Protein AF-A0AAD2SWB6-F1 (afdb_monomer_lite)

Secondary structure (DSSP, 8-state):
--SSEEEEHHHHHHHHHTTSS-S--EEEES--S---TTSEEEEEPPPEEETTEEE--HHHHHTT-EEEEEHHHHHHT-

Radius of gyration: 12.06 Å; chains: 1; bounding box: 29×26×35 Å

Sequence (78 aa):
MKKNQTYFLKDIIEAVKSEKLDDDFCLYDKDKGRLNFQTSYLLADYPQVVDAKDVYPTQVREQELELIYYGEDFADVL

pLDDT: mean 92.9, std 4.41, range [73.88, 97.06]

Structure (mmCIF, N/CA/C/O backbone):
data_AF-A0AAD2SWB6-F1
#
_entry.id   AF-A0AAD2SWB6-F1
#
loop_
_atom_site.group_PDB
_atom_site.id
_atom_site.type_symbol
_atom_site.label_atom_id
_atom_site.label_alt_id
_atom_site.label_comp_id
_atom_site.label_asym_id
_atom_site.label_entity_id
_atom_site.label_seq_id
_atom_site.pdbx_PDB_ins_code
_atom_site.Cartn_x
_atom_site.Cartn_y
_atom_site.Cartn_z
_atom_site.occupancy
_atom_site.B_iso_or_equiv
_atom_site.auth_seq_id
_atom_site.auth_comp_id
_atom_site.auth_asym_id
_atom_site.auth_atom_id
_atom_site.pdbx_PDB_model_num
ATOM 1 N N . MET A 1 1 ? -2.218 9.959 5.893 1.00 90.31 1 MET A N 1
ATOM 2 C CA . MET A 1 1 ? -1.076 9.058 6.234 1.00 90.31 1 MET A CA 1
ATOM 3 C C . MET A 1 1 ? 0.061 9.289 5.234 1.00 90.31 1 MET A C 1
ATOM 5 O O . MET A 1 1 ? -0.134 10.109 4.348 1.00 90.31 1 MET A O 1
ATOM 9 N N . LYS A 1 2 ? 1.250 8.675 5.366 1.00 92.25 2 LYS A N 1
ATOM 10 C CA . LYS A 1 2 ? 2.343 8.847 4.382 1.00 92.25 2 LYS A CA 1
ATOM 11 C C . LYS A 1 2 ? 2.461 7.616 3.482 1.00 92.25 2 LYS A C 1
ATOM 13 O O . LYS A 1 2 ? 2.522 6.506 3.996 1.00 92.25 2 LYS A O 1
ATOM 18 N N . LYS A 1 3 ? 2.549 7.820 2.163 1.00 92.12 3 LYS A N 1
ATOM 19 C CA . LYS A 1 3 ? 2.844 6.743 1.204 1.00 92.12 3 LYS A CA 1
ATOM 20 C C . LYS A 1 3 ? 4.245 6.161 1.444 1.00 92.12 3 LYS A C 1
ATOM 22 O O . LYS A 1 3 ? 5.121 6.823 2.010 1.00 92.12 3 LYS A O 1
ATOM 27 N N . ASN A 1 4 ? 4.446 4.927 0.992 1.00 92.94 4 ASN A N 1
ATOM 28 C CA . ASN A 1 4 ? 5.645 4.106 1.161 1.00 92.94 4 ASN A CA 1
ATOM 29 C C . ASN A 1 4 ? 5.952 3.747 2.627 1.00 92.94 4 ASN A C 1
ATOM 31 O O . ASN A 1 4 ? 7.115 3.628 3.015 1.00 92.94 4 ASN A O 1
ATOM 35 N N . GLN A 1 5 ? 4.907 3.590 3.446 1.00 94.88 5 GLN A N 1
ATOM 36 C CA . GLN A 1 5 ? 4.992 3.124 4.833 1.00 94.88 5 GLN A CA 1
ATOM 37 C C . GLN A 1 5 ? 3.960 2.029 5.104 1.00 94.88 5 GLN A C 1
ATOM 39 O O . GLN A 1 5 ? 2.898 1.993 4.483 1.00 94.88 5 GLN A O 1
ATOM 44 N N . THR A 1 6 ? 4.277 1.141 6.044 1.00 95.62 6 THR A N 1
ATOM 45 C CA . THR A 1 6 ? 3.390 0.048 6.449 1.00 95.62 6 THR A CA 1
ATOM 46 C C . THR A 1 6 ? 2.558 0.462 7.660 1.00 95.62 6 THR A C 1
ATOM 48 O O . THR A 1 6 ? 3.110 0.930 8.658 1.00 95.62 6 THR A O 1
ATOM 51 N N . TYR A 1 7 ? 1.244 0.254 7.596 1.00 96.25 7 TYR A N 1
ATOM 52 C CA . TYR A 1 7 ? 0.307 0.547 8.686 1.00 96.25 7 TYR A CA 1
ATOM 53 C C . TYR A 1 7 ? -0.591 -0.655 8.958 1.00 96.25 7 TYR A C 1
ATOM 55 O O . TYR A 1 7 ? -0.814 -1.472 8.067 1.00 96.25 7 TYR A O 1
ATOM 63 N N . PHE A 1 8 ? -1.132 -0.775 10.174 1.00 95.81 8 PHE A N 1
ATOM 64 C CA . PHE A 1 8 ? -2.171 -1.771 10.426 1.00 95.81 8 PHE A CA 1
ATOM 65 C C . PHE A 1 8 ? -3.434 -1.418 9.657 1.00 95.81 8 PHE A C 1
ATOM 67 O O . PHE A 1 8 ? -3.818 -0.250 9.587 1.00 95.81 8 PHE A O 1
ATOM 74 N N . LEU A 1 9 ? -4.133 -2.438 9.161 1.00 94.56 9 LEU A N 1
ATOM 75 C CA . LEU A 1 9 ? -5.372 -2.235 8.417 1.00 94.56 9 LEU A CA 1
ATOM 76 C C . LEU A 1 9 ? -6.396 -1.397 9.193 1.00 94.56 9 LEU A C 1
ATOM 78 O O . LEU A 1 9 ? -7.028 -0.516 8.622 1.00 94.56 9 LEU A O 1
ATOM 82 N N . LYS A 1 10 ? -6.528 -1.627 10.505 1.00 94.75 10 LYS A N 1
ATOM 83 C CA . LYS A 1 10 ? -7.441 -0.858 11.366 1.00 94.75 10 LYS A CA 1
ATOM 84 C C . LYS A 1 10 ? -7.158 0.652 11.332 1.00 94.75 10 LYS A C 1
ATOM 86 O O . LYS A 1 10 ? -8.097 1.440 11.325 1.00 94.75 10 LYS A O 1
ATOM 91 N N . ASP A 1 11 ? -5.883 1.038 11.270 1.00 95.56 11 ASP A N 1
ATOM 92 C CA . ASP A 1 11 ? -5.470 2.440 11.282 1.00 95.56 11 ASP A CA 1
ATOM 93 C C . ASP A 1 11 ? -5.734 3.067 9.904 1.00 95.56 11 ASP A C 1
ATOM 95 O O . ASP A 1 11 ? -6.157 4.218 9.815 1.00 95.56 11 ASP A O 1
ATOM 99 N N . ILE A 1 12 ? -5.526 2.299 8.825 1.00 94.81 12 ILE A N 1
ATOM 100 C CA . ILE A 1 12 ? -5.841 2.716 7.449 1.00 94.81 12 ILE A CA 1
ATOM 101 C C . ILE A 1 12 ? -7.348 2.960 7.312 1.00 94.81 12 ILE A C 1
ATOM 103 O O . ILE A 1 12 ? -7.753 4.021 6.847 1.00 94.81 12 ILE A O 1
ATOM 107 N N . ILE A 1 13 ? -8.178 2.024 7.786 1.00 94.06 13 ILE A N 1
ATOM 108 C CA . ILE A 1 13 ? -9.644 2.149 7.776 1.00 94.06 13 ILE A CA 1
ATOM 109 C C . ILE A 1 13 ? -10.092 3.402 8.531 1.00 94.06 13 ILE A C 1
ATOM 111 O O . ILE A 1 13 ? -10.937 4.149 8.041 1.00 94.06 13 ILE A O 1
ATOM 115 N N . GLU A 1 14 ? -9.535 3.648 9.720 1.00 94.94 14 GLU A N 1
ATOM 116 C CA . GLU A 1 14 ? -9.853 4.847 10.498 1.00 94.94 14 GLU A CA 1
ATOM 117 C C . GLU A 1 14 ? -9.460 6.129 9.750 1.00 94.94 14 GLU A C 1
ATOM 119 O O . GLU A 1 14 ? -10.214 7.105 9.759 1.00 94.94 14 GLU A O 1
ATOM 124 N N . ALA A 1 15 ? -8.308 6.131 9.074 1.00 94.81 15 ALA A N 1
ATOM 125 C CA . ALA A 1 15 ? -7.839 7.281 8.312 1.00 94.81 15 ALA A CA 1
ATOM 126 C C . ALA A 1 15 ? -8.708 7.583 7.085 1.00 94.81 15 ALA A C 1
ATOM 128 O O . ALA A 1 15 ? -8.991 8.760 6.860 1.00 94.81 15 ALA A O 1
ATOM 129 N N . VAL A 1 16 ? -9.157 6.557 6.349 1.00 93.06 16 VAL A N 1
ATOM 130 C CA . VAL A 1 16 ? -10.097 6.706 5.222 1.00 93.06 16 VAL A CA 1
ATOM 131 C C . VAL A 1 16 ? -11.444 7.228 5.726 1.00 93.06 16 VAL A C 1
ATOM 133 O O . VAL A 1 16 ? -11.913 8.261 5.262 1.00 93.06 16 VAL A O 1
ATOM 136 N N . LYS A 1 17 ? -12.020 6.609 6.768 1.00 92.25 17 LYS A N 1
ATOM 137 C CA . LYS A 1 17 ? -13.297 7.057 7.367 1.00 92.25 17 LYS A CA 1
ATOM 138 C C . LYS A 1 17 ? -13.243 8.478 7.933 1.00 92.25 17 LYS A C 1
ATOM 140 O O . LYS A 1 17 ? -14.272 9.137 8.025 1.00 92.25 17 LYS A O 1
ATOM 145 N N . SER A 1 18 ? -12.065 8.928 8.364 1.00 94.50 18 SER A N 1
ATOM 146 C CA . SER A 1 18 ? -11.848 10.284 8.882 1.00 94.50 18 SER A CA 1
ATOM 147 C C . SER A 1 18 ? -11.452 11.294 7.801 1.00 94.50 18 SER A C 1
ATOM 149 O O . SER A 1 18 ? -11.057 12.403 8.160 1.00 94.50 18 SER A O 1
ATOM 151 N N . GLU A 1 19 ? -11.447 10.902 6.521 1.00 90.06 19 GLU A N 1
ATOM 152 C CA . GLU A 1 19 ? -11.026 11.732 5.379 1.00 90.06 19 GLU A CA 1
ATOM 153 C C . GLU A 1 19 ? -9.582 12.278 5.514 1.00 90.06 19 GLU A C 1
ATOM 155 O O . GLU A 1 19 ? -9.203 13.286 4.922 1.00 90.06 19 GLU A O 1
ATOM 160 N N . LYS A 1 20 ? -8.737 11.619 6.325 1.00 91.19 20 LYS A N 1
ATOM 161 C CA . LYS A 1 20 ? -7.310 11.963 6.532 1.00 91.19 20 LYS A CA 1
ATOM 162 C C . LYS A 1 20 ? -6.378 11.255 5.547 1.00 91.19 20 LYS A C 1
ATOM 164 O O . LYS A 1 20 ? -5.155 11.464 5.572 1.00 91.19 20 LYS A O 1
ATOM 169 N N . LEU A 1 21 ? -6.934 10.331 4.784 1.00 92.12 21 LEU A N 1
ATOM 170 C CA . LEU A 1 21 ? -6.292 9.570 3.735 1.00 92.12 21 LEU A CA 1
ATOM 171 C C . LEU A 1 21 ? -7.264 9.595 2.556 1.00 92.12 21 LEU A C 1
ATOM 173 O O . LEU A 1 21 ? -8.415 9.201 2.724 1.00 92.12 21 LEU A O 1
ATOM 177 N N . ASP A 1 22 ? -6.800 10.127 1.429 1.00 90.38 22 ASP A N 1
ATOM 178 C CA . ASP A 1 22 ? -7.489 10.027 0.142 1.00 90.38 22 ASP A CA 1
ATOM 179 C C . ASP A 1 22 ? -7.556 8.568 -0.334 1.00 90.38 22 ASP A C 1
ATOM 181 O O . ASP A 1 22 ? -6.982 7.682 0.289 1.00 90.38 22 ASP A O 1
ATOM 185 N N . ASP A 1 23 ? -8.270 8.318 -1.423 1.00 91.50 23 ASP A N 1
ATOM 186 C CA . ASP A 1 23 ? -8.371 7.030 -2.118 1.00 91.50 23 ASP A CA 1
ATOM 187 C C . ASP A 1 23 ? -7.253 6.809 -3.162 1.00 91.50 23 ASP A C 1
ATOM 189 O O . ASP A 1 23 ? -7.165 5.737 -3.772 1.00 91.50 23 ASP A O 1
ATOM 193 N N . ASP A 1 24 ? -6.330 7.767 -3.318 1.00 94.69 24 ASP A N 1
ATOM 194 C CA . ASP A 1 24 ? -5.172 7.688 -4.213 1.00 94.69 24 ASP A CA 1
ATOM 195 C C . ASP A 1 24 ? -4.042 6.841 -3.585 1.00 94.69 24 ASP A C 1
ATOM 197 O O . ASP A 1 24 ? -2.900 7.265 -3.396 1.00 94.69 24 ASP A O 1
ATOM 201 N N . PHE A 1 25 ? -4.341 5.594 -3.225 1.00 95.19 25 PHE A N 1
ATOM 202 C CA . PHE A 1 25 ? -3.346 4.636 -2.744 1.00 95.19 25 PHE A CA 1
ATOM 203 C C . PHE A 1 25 ? -3.642 3.207 -3.194 1.00 95.19 25 PHE A C 1
ATOM 205 O O . PHE A 1 25 ? -4.679 2.892 -3.760 1.00 95.19 25 PHE A O 1
ATOM 212 N N . CYS A 1 26 ? -2.703 2.314 -2.913 1.00 96.25 26 CYS A N 1
ATOM 213 C CA . CYS A 1 26 ? -2.838 0.873 -3.037 1.00 96.25 26 CYS A CA 1
ATOM 214 C C . CYS A 1 26 ? -2.307 0.201 -1.767 1.00 96.25 26 CYS A C 1
ATOM 216 O O . CYS A 1 26 ? -1.370 0.695 -1.126 1.00 96.25 26 CYS A O 1
ATOM 218 N N . LEU A 1 27 ? -2.903 -0.938 -1.416 1.00 95.56 27 LEU A N 1
ATOM 219 C CA . LEU A 1 27 ? -2.451 -1.802 -0.331 1.00 95.56 27 LEU A CA 1
ATOM 220 C C . LEU A 1 27 ? -1.657 -2.969 -0.898 1.00 95.56 27 LEU A C 1
ATOM 222 O O . LEU A 1 27 ? -2.148 -3.695 -1.763 1.00 95.56 27 LEU A O 1
ATOM 226 N N . TYR A 1 28 ? -0.456 -3.168 -0.364 1.00 95.94 28 TYR A N 1
ATOM 227 C CA . TYR A 1 28 ? 0.444 -4.244 -0.758 1.00 95.94 28 TYR A CA 1
ATOM 228 C C . TYR A 1 28 ? 0.835 -5.108 0.440 1.00 95.94 28 TYR A C 1
ATOM 230 O O . TYR A 1 28 ? 1.053 -4.593 1.540 1.00 95.94 28 TYR A O 1
ATOM 238 N N . ASP A 1 29 ? 0.961 -6.412 0.216 1.00 95.69 29 ASP A N 1
ATOM 239 C CA . ASP A 1 29 ? 1.459 -7.381 1.195 1.00 95.69 29 ASP A CA 1
ATOM 240 C C . ASP A 1 29 ? 2.040 -8.612 0.477 1.00 95.69 29 ASP A C 1
ATOM 242 O O . ASP A 1 29 ? 1.908 -8.758 -0.737 1.00 95.69 29 ASP A O 1
ATOM 246 N N . LYS A 1 30 ? 2.716 -9.495 1.214 1.00 91.25 30 LYS A N 1
ATOM 247 C CA . LYS A 1 30 ? 3.245 -10.762 0.686 1.00 91.25 30 LYS A CA 1
ATOM 248 C C . LYS A 1 30 ? 2.176 -11.829 0.482 1.00 91.25 30 LYS A C 1
ATOM 250 O O . LYS A 1 30 ? 2.403 -12.768 -0.275 1.00 91.25 30 LYS A O 1
ATOM 255 N N . ASP A 1 31 ? 1.055 -11.730 1.189 1.00 85.44 31 ASP A N 1
ATOM 256 C CA . ASP A 1 31 ? -0.019 -12.712 1.132 1.00 85.44 31 ASP A CA 1
ATOM 257 C C . ASP A 1 31 ? -1.230 -12.127 0.393 1.00 85.44 31 ASP A C 1
ATOM 259 O O . ASP A 1 31 ? -1.852 -11.171 0.853 1.00 85.44 31 ASP A O 1
ATOM 263 N N . LYS A 1 32 ? -1.604 -12.749 -0.733 1.00 73.88 32 LYS A N 1
ATOM 264 C CA . LYS A 1 32 ? -2.859 -12.488 -1.471 1.00 73.88 32 LYS A CA 1
ATOM 265 C C . LYS A 1 32 ? -4.125 -12.919 -0.721 1.00 73.88 32 LYS A C 1
ATOM 267 O O . LYS A 1 32 ? -5.220 -12.930 -1.287 1.00 73.88 32 LYS A O 1
ATOM 272 N N . GLY A 1 33 ? -3.984 -13.330 0.532 1.00 74.94 33 GLY A N 1
ATOM 273 C CA . GLY A 1 33 ? -5.065 -13.638 1.438 1.00 74.94 33 GLY A CA 1
ATOM 274 C C . GLY A 1 33 ? -6.014 -12.464 1.672 1.00 74.94 33 GLY A C 1
ATOM 275 O O . GLY A 1 33 ? -5.848 -11.337 1.206 1.00 74.94 33 GLY A O 1
ATOM 276 N N . ARG A 1 34 ? -7.079 -12.751 2.418 1.00 80.62 34 ARG A N 1
ATOM 277 C CA . ARG A 1 34 ? -8.071 -11.738 2.784 1.00 80.62 34 ARG A CA 1
ATOM 278 C C . ARG A 1 34 ? -7.446 -10.672 3.679 1.00 80.62 34 ARG A C 1
ATOM 280 O O . ARG A 1 34 ? -6.653 -10.994 4.562 1.00 80.62 34 ARG A O 1
ATOM 287 N N . LEU A 1 35 ? -7.907 -9.433 3.505 1.00 85.38 35 LEU A N 1
ATOM 288 C CA . LEU A 1 35 ? -7.599 -8.332 4.411 1.00 85.38 35 LEU A CA 1
ATOM 289 C C . LEU A 1 35 ? -7.857 -8.735 5.872 1.00 85.38 35 LEU A C 1
ATOM 291 O O . LEU A 1 35 ? -8.923 -9.263 6.201 1.00 85.38 35 LEU A O 1
ATOM 295 N N . ASN A 1 36 ? -6.883 -8.488 6.748 1.00 86.94 36 ASN A N 1
ATOM 296 C CA . ASN A 1 36 ? -6.954 -8.840 8.162 1.00 86.94 36 ASN A CA 1
ATOM 297 C C . ASN A 1 36 ? -6.641 -7.621 9.043 1.00 86.94 36 ASN A C 1
ATOM 299 O O . ASN A 1 36 ? -5.643 -6.931 8.882 1.00 86.94 36 ASN A O 1
ATOM 303 N N . PHE A 1 37 ? -7.505 -7.351 10.023 1.00 87.38 37 PHE A N 1
ATOM 304 C CA . PHE A 1 37 ? -7.351 -6.212 10.936 1.00 87.38 37 PHE A CA 1
ATOM 305 C C . PHE A 1 37 ? -6.069 -6.250 11.778 1.00 87.38 37 PHE A C 1
ATOM 307 O O . PHE A 1 37 ? -5.632 -5.210 12.272 1.00 87.38 37 PHE A O 1
ATOM 314 N N . GLN A 1 38 ? -5.493 -7.437 11.979 1.00 88.31 38 GLN A N 1
ATOM 315 C CA . GLN A 1 38 ? -4.282 -7.645 12.775 1.00 88.31 38 GLN A CA 1
ATOM 316 C C . GLN A 1 38 ? -3.002 -7.643 11.933 1.00 88.31 38 GLN A C 1
ATOM 318 O O . GLN A 1 38 ? -1.912 -7.723 12.497 1.00 88.31 38 GLN A O 1
ATOM 323 N N . THR A 1 39 ? -3.115 -7.554 10.607 1.00 92.12 39 THR A N 1
ATOM 324 C CA . THR A 1 39 ? -1.969 -7.476 9.702 1.00 92.12 39 THR A CA 1
ATOM 325 C C . THR A 1 39 ? -1.723 -6.037 9.272 1.00 92.12 39 THR A C 1
ATOM 327 O O . THR A 1 39 ? -2.580 -5.149 9.388 1.00 92.12 39 THR A O 1
ATOM 330 N N . SER A 1 40 ? -0.492 -5.796 8.839 1.00 94.31 40 SER A N 1
ATOM 331 C CA . SER A 1 40 ? -0.052 -4.508 8.343 1.00 94.31 40 SER A CA 1
ATOM 332 C C . SER A 1 40 ? 0.164 -4.581 6.837 1.00 94.31 40 SER A C 1
ATOM 334 O O . SER A 1 40 ? 0.618 -5.593 6.316 1.00 94.31 40 SER A O 1
ATOM 336 N N . TYR A 1 41 ? -0.195 -3.504 6.149 1.00 95.81 41 TYR A N 1
ATOM 337 C CA . TYR A 1 41 ? -0.142 -3.395 4.697 1.00 95.81 41 TYR A CA 1
ATOM 338 C C . TYR A 1 41 ? 0.738 -2.213 4.331 1.00 95.81 41 TYR A C 1
ATOM 340 O O . TYR A 1 41 ? 0.685 -1.166 4.988 1.00 95.81 41 TYR A O 1
ATOM 348 N N . LEU A 1 42 ? 1.559 -2.374 3.297 1.00 96.69 42 LEU A N 1
ATOM 349 C CA . LEU A 1 42 ? 2.286 -1.255 2.721 1.00 96.69 42 LEU A CA 1
ATOM 350 C C . LEU A 1 42 ? 1.289 -0.387 1.953 1.00 96.69 42 LEU A C 1
ATOM 352 O O . LEU A 1 42 ? 0.664 -0.849 1.002 1.00 96.69 42 LEU A O 1
ATOM 356 N N . LEU A 1 43 ? 1.181 0.872 2.361 1.00 96.56 43 LEU A N 1
ATOM 357 C CA . LEU A 1 43 ? 0.437 1.896 1.644 1.0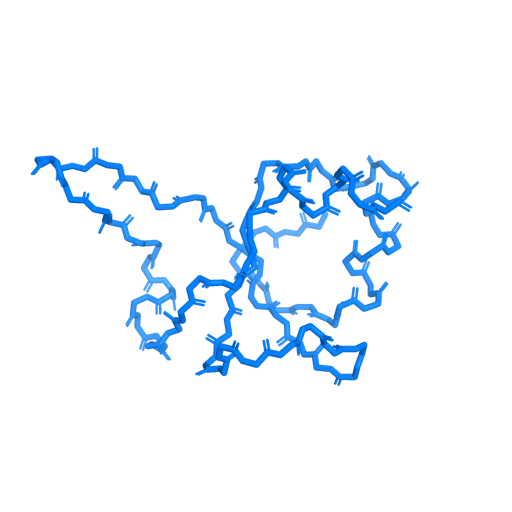0 96.56 43 LEU A CA 1
ATOM 358 C C . LEU A 1 43 ? 1.390 2.560 0.652 1.00 96.56 43 LEU A C 1
ATOM 360 O O . LEU A 1 43 ? 2.355 3.203 1.071 1.00 96.56 43 LEU A O 1
ATOM 364 N N . ALA A 1 44 ? 1.149 2.409 -0.646 1.00 97.06 44 ALA A N 1
ATOM 365 C CA . ALA A 1 44 ? 1.980 3.001 -1.697 1.00 97.06 44 ALA A CA 1
ATOM 366 C C . ALA A 1 44 ? 1.141 3.423 -2.911 1.00 97.06 44 ALA A C 1
ATOM 368 O O . ALA A 1 44 ? -0.067 3.211 -2.936 1.00 97.06 44 ALA A O 1
ATOM 369 N N . ASP A 1 45 ? 1.779 4.060 -3.890 1.00 97.00 45 ASP A N 1
ATOM 370 C CA . ASP A 1 45 ? 1.127 4.517 -5.119 1.00 97.00 45 ASP A CA 1
ATOM 371 C C . ASP A 1 45 ? 0.627 3.361 -6.000 1.00 97.00 45 ASP A C 1
ATOM 373 O O . ASP A 1 45 ? 1.050 2.206 -5.859 1.00 97.00 45 ASP A O 1
ATOM 377 N N . TYR A 1 46 ? -0.248 3.697 -6.949 1.00 96.50 46 TYR A N 1
ATOM 378 C CA . TYR A 1 46 ? -0.672 2.794 -8.014 1.00 96.50 46 TYR A CA 1
ATOM 379 C C . TYR A 1 46 ? 0.517 2.364 -8.888 1.00 96.50 46 TYR A C 1
ATOM 381 O O . TYR A 1 46 ? 1.449 3.154 -9.110 1.00 96.50 46 TYR A O 1
ATOM 389 N N . PRO A 1 47 ? 0.487 1.139 -9.445 1.00 96.06 47 PRO A N 1
ATOM 390 C CA . PRO A 1 47 ? 1.417 0.755 -10.496 1.00 96.06 47 PRO A CA 1
ATOM 391 C C . PRO A 1 47 ? 1.278 1.707 -11.688 1.00 96.06 47 PRO A C 1
ATOM 393 O O . PRO A 1 47 ? 0.175 2.036 -12.118 1.00 96.06 47 PRO A O 1
ATOM 396 N N . GLN A 1 48 ? 2.404 2.151 -12.234 1.00 96.12 48 GLN A N 1
ATOM 397 C CA . GLN A 1 48 ? 2.418 2.978 -13.438 1.00 96.12 48 GLN A CA 1
ATOM 398 C C . GLN A 1 48 ? 2.391 2.078 -14.669 1.00 96.12 48 GLN A C 1
ATOM 400 O O . GLN A 1 48 ? 3.166 1.129 -14.746 1.00 96.12 48 GLN A O 1
ATOM 405 N N . VAL A 1 49 ? 1.563 2.386 -15.664 1.00 95.44 49 VAL A N 1
ATOM 406 C CA . VAL A 1 49 ? 1.557 1.620 -16.917 1.00 95.44 49 VAL A CA 1
ATOM 407 C C . VAL A 1 49 ? 2.621 2.180 -17.860 1.00 95.44 49 VAL A C 1
ATOM 409 O O . VAL A 1 49 ? 2.502 3.301 -18.351 1.00 95.44 49 VAL A O 1
ATOM 412 N N . VAL A 1 50 ? 3.657 1.391 -18.142 1.00 95.94 50 VAL A N 1
ATOM 413 C CA . VAL A 1 50 ? 4.733 1.726 -19.090 1.00 95.94 50 VAL A CA 1
ATOM 414 C C . VAL A 1 50 ? 4.838 0.600 -20.110 1.00 95.94 50 VAL A C 1
ATOM 416 O O . VAL A 1 50 ? 4.933 -0.565 -19.737 1.00 95.94 50 VAL A O 1
ATOM 419 N N . ASP A 1 51 ? 4.785 0.930 -21.403 1.00 95.19 51 ASP A N 1
ATOM 420 C CA . ASP A 1 51 ? 4.814 -0.053 -22.499 1.00 95.19 51 ASP A CA 1
ATOM 421 C C . ASP A 1 51 ? 3.792 -1.198 -22.327 1.00 95.19 51 ASP A C 1
ATOM 423 O O . ASP A 1 51 ? 4.102 -2.375 -22.526 1.00 95.19 51 ASP A O 1
ATOM 427 N N . ALA A 1 52 ? 2.562 -0.843 -21.930 1.00 94.06 52 ALA A N 1
ATOM 428 C CA . ALA A 1 52 ? 1.462 -1.772 -21.638 1.00 94.06 52 ALA A CA 1
ATOM 429 C C . ALA A 1 52 ? 1.760 -2.799 -20.524 1.00 94.06 52 ALA A C 1
ATOM 431 O O . ALA A 1 52 ? 1.159 -3.874 -20.490 1.00 94.06 52 ALA A O 1
ATOM 432 N N . LYS A 1 53 ? 2.688 -2.479 -19.614 1.00 93.50 53 LYS A N 1
ATOM 433 C CA . LYS A 1 53 ? 3.017 -3.289 -18.438 1.00 93.50 53 LYS A CA 1
ATOM 434 C C . LYS A 1 53 ? 2.924 -2.465 -17.165 1.00 93.50 53 LYS A C 1
ATOM 436 O O . LYS A 1 53 ? 3.342 -1.309 -17.140 1.00 93.50 53 LYS A O 1
ATOM 441 N N . ASP A 1 54 ? 2.460 -3.107 -16.101 1.00 94.62 54 ASP A N 1
ATOM 442 C CA . ASP A 1 54 ? 2.423 -2.505 -14.774 1.00 94.62 54 ASP A CA 1
ATOM 443 C C . ASP A 1 54 ? 3.828 -2.435 -14.172 1.00 94.62 54 ASP A C 1
ATOM 445 O O . ASP A 1 54 ? 4.524 -3.441 -13.998 1.00 94.62 54 ASP A O 1
ATOM 449 N N . VAL A 1 55 ? 4.242 -1.220 -13.833 1.00 96.56 55 VAL A N 1
ATOM 450 C CA . VAL A 1 55 ? 5.483 -0.907 -13.138 1.00 96.56 55 VAL A CA 1
ATOM 451 C C . VAL A 1 55 ? 5.137 -0.493 -11.718 1.00 96.56 55 VAL A C 1
ATOM 453 O O . VAL A 1 55 ? 4.734 0.635 -11.442 1.00 96.56 55 VAL A O 1
ATOM 456 N N . TYR A 1 56 ? 5.305 -1.444 -10.808 1.00 96.56 56 TYR A N 1
ATOM 457 C CA . TYR A 1 56 ? 5.047 -1.261 -9.386 1.00 96.56 56 TYR A CA 1
ATOM 458 C C . TYR A 1 56 ? 6.050 -0.299 -8.729 1.00 96.56 56 TYR A C 1
ATOM 460 O O . TYR A 1 56 ? 7.206 -0.228 -9.174 1.00 96.56 56 TYR A O 1
ATOM 468 N N . PRO A 1 57 ? 5.653 0.385 -7.635 1.00 96.75 57 PRO A N 1
ATOM 469 C CA . PRO A 1 57 ? 6.564 1.197 -6.834 1.00 96.75 57 PRO A CA 1
ATOM 470 C C . PRO A 1 57 ? 7.822 0.424 -6.418 1.00 96.75 57 PRO A C 1
ATOM 472 O O . PRO A 1 57 ? 7.779 -0.784 -6.170 1.00 96.75 57 PRO A O 1
ATOM 475 N N . THR A 1 58 ? 8.956 1.117 -6.308 1.00 95.88 58 THR A N 1
ATOM 476 C CA . TH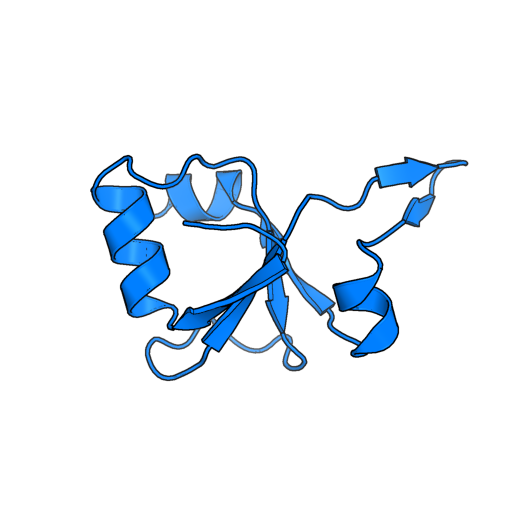R A 1 58 ? 10.255 0.492 -6.004 1.00 95.88 58 THR A CA 1
ATOM 477 C C . THR A 1 58 ? 10.204 -0.362 -4.738 1.00 95.88 58 THR A C 1
ATOM 479 O O . THR A 1 58 ? 10.639 -1.508 -4.757 1.00 95.88 58 THR A O 1
ATOM 482 N N . GLN A 1 59 ? 9.584 0.143 -3.671 1.00 93.88 59 GLN A N 1
ATOM 483 C CA . GLN A 1 59 ? 9.472 -0.540 -2.381 1.00 93.88 59 GLN A CA 1
ATOM 484 C C . GLN A 1 59 ? 8.658 -1.834 -2.466 1.00 93.88 59 GLN A C 1
ATOM 486 O O . GLN A 1 59 ? 8.952 -2.778 -1.735 1.00 93.88 59 GLN A O 1
ATOM 491 N N . VAL A 1 60 ? 7.649 -1.879 -3.344 1.00 96.31 60 VAL A N 1
ATOM 492 C CA . VAL A 1 60 ? 6.832 -3.075 -3.607 1.00 96.31 60 VAL A CA 1
ATOM 493 C C . VAL A 1 60 ? 7.693 -4.132 -4.291 1.00 96.31 60 VAL A C 1
ATOM 495 O O . VAL A 1 60 ? 7.719 -5.283 -3.867 1.00 96.31 60 VAL A O 1
ATOM 498 N N . ARG A 1 61 ? 8.470 -3.723 -5.300 1.00 95.12 61 ARG A N 1
ATOM 499 C CA . ARG A 1 61 ? 9.348 -4.617 -6.069 1.00 95.12 61 ARG A CA 1
ATOM 500 C C . ARG A 1 61 ? 10.511 -5.158 -5.239 1.00 95.12 61 ARG A C 1
ATOM 502 O O . ARG A 1 61 ? 10.811 -6.340 -5.331 1.00 95.12 61 ARG A O 1
ATOM 509 N N . GLU A 1 62 ? 11.157 -4.313 -4.437 1.00 95.50 62 GLU A N 1
ATOM 510 C CA . GLU A 1 62 ? 12.307 -4.691 -3.599 1.00 95.50 62 GLU A CA 1
ATOM 511 C C . GLU A 1 62 ? 11.932 -5.658 -2.472 1.00 95.50 62 GLU A C 1
ATOM 513 O O . GLU A 1 62 ? 12.741 -6.495 -2.082 1.00 95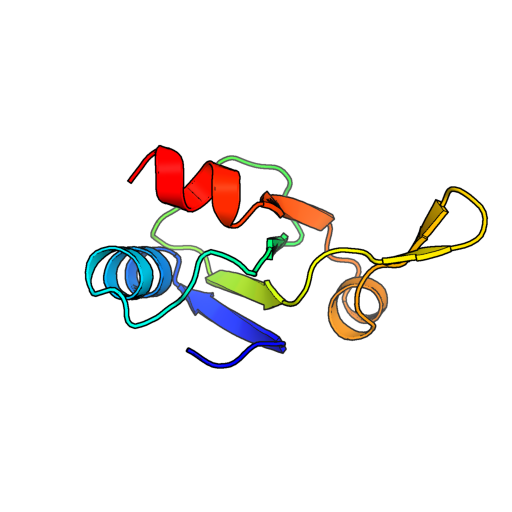.50 62 GLU A O 1
ATOM 518 N N . GLN A 1 63 ? 10.712 -5.547 -1.947 1.00 94.38 63 GLN A N 1
ATOM 519 C CA . GLN A 1 63 ? 10.210 -6.412 -0.877 1.00 94.38 63 GLN A CA 1
ATOM 520 C C . GLN A 1 63 ? 9.420 -7.620 -1.395 1.00 94.38 63 GLN A C 1
ATOM 522 O O . GLN A 1 63 ? 8.948 -8.419 -0.579 1.00 94.38 63 GLN A O 1
ATOM 527 N N . GLU A 1 64 ? 9.296 -7.749 -2.722 1.00 94.69 64 GLU A N 1
ATOM 528 C CA . GLU A 1 64 ? 8.515 -8.786 -3.404 1.00 94.69 64 GLU A CA 1
ATOM 529 C 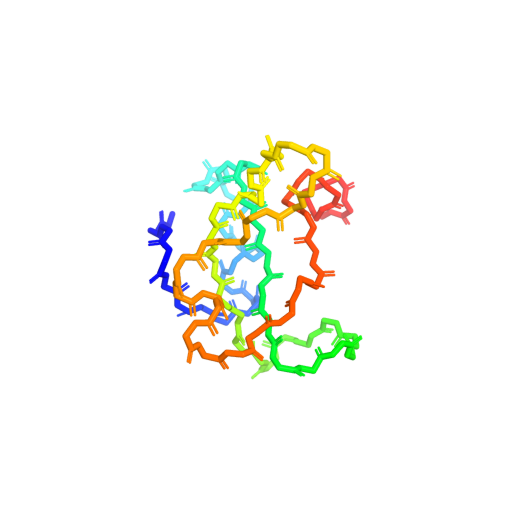C . GLU A 1 64 ? 7.061 -8.830 -2.904 1.00 94.69 64 GLU A C 1
ATOM 531 O O . GLU A 1 64 ? 6.523 -9.888 -2.583 1.00 94.69 64 GLU A O 1
ATOM 536 N N . LEU A 1 65 ? 6.445 -7.652 -2.774 1.00 95.38 65 LEU A N 1
ATOM 537 C CA . LEU A 1 65 ? 5.050 -7.511 -2.365 1.00 95.38 65 LEU A CA 1
ATOM 538 C C . LEU A 1 65 ? 4.125 -7.599 -3.576 1.00 95.38 65 LEU A C 1
ATOM 540 O O . LEU A 1 65 ? 4.490 -7.239 -4.697 1.00 95.38 65 LEU A O 1
ATOM 544 N N . GLU A 1 66 ? 2.894 -8.018 -3.322 1.00 94.56 66 GLU A N 1
ATOM 545 C CA . GLU A 1 66 ? 1.839 -8.102 -4.318 1.00 94.56 66 GLU A CA 1
ATOM 546 C C . GLU A 1 66 ? 0.746 -7.074 -4.022 1.00 94.56 66 GLU A C 1
ATOM 548 O O . GLU A 1 66 ? 0.534 -6.681 -2.874 1.00 94.56 66 GLU A O 1
ATOM 553 N N . LEU A 1 67 ? 0.062 -6.610 -5.070 1.00 94.94 67 LEU A N 1
ATOM 554 C CA . LEU A 1 67 ? -1.092 -5.728 -4.922 1.00 94.94 67 LEU A CA 1
ATOM 555 C C . LEU A 1 67 ? -2.276 -6.505 -4.350 1.00 94.94 67 LEU A C 1
ATOM 557 O O . LEU A 1 67 ? -2.668 -7.536 -4.898 1.00 94.94 67 LEU A O 1
ATOM 561 N N . ILE A 1 68 ? -2.843 -5.978 -3.268 1.00 94.06 68 ILE A N 1
ATOM 562 C CA . ILE A 1 68 ? -3.946 -6.591 -2.528 1.00 94.06 68 ILE A CA 1
ATOM 563 C C . ILE A 1 68 ? -5.253 -5.847 -2.794 1.00 94.06 68 ILE A C 1
ATOM 565 O O . ILE A 1 68 ? -6.255 -6.489 -3.093 1.00 94.06 68 ILE A O 1
ATOM 569 N N . TYR A 1 69 ? -5.240 -4.512 -2.708 1.00 93.38 69 TYR A N 1
ATOM 570 C CA . TYR A 1 69 ? -6.413 -3.660 -2.942 1.00 93.38 69 TYR A CA 1
ATOM 571 C C . TYR A 1 69 ? -6.028 -2.315 -3.555 1.00 93.38 69 TYR A C 1
ATOM 573 O O . TYR A 1 69 ? -5.023 -1.717 -3.162 1.00 93.38 69 TYR A O 1
ATOM 581 N N . TYR A 1 70 ? -6.878 -1.825 -4.455 1.00 94.56 70 TYR A N 1
ATOM 582 C CA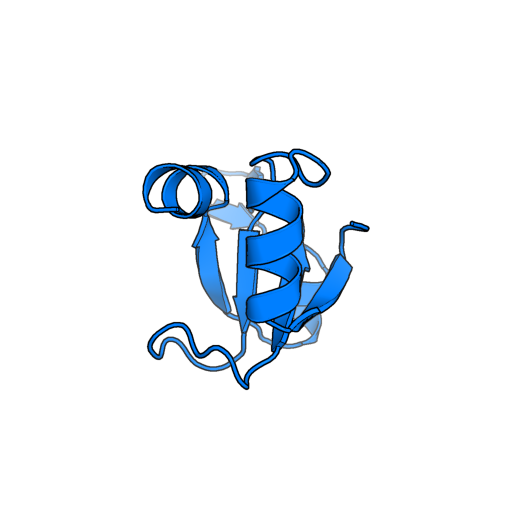 . TYR A 1 70 ? -6.889 -0.431 -4.885 1.00 94.56 70 TYR A CA 1
ATOM 583 C C . TYR A 1 70 ? -7.609 0.428 -3.840 1.00 94.56 70 TYR A C 1
ATOM 585 O O . TYR A 1 70 ? -8.561 -0.029 -3.207 1.00 94.56 70 TYR A O 1
ATOM 593 N N . GLY A 1 71 ? -7.130 1.651 -3.628 1.00 93.81 71 GLY A N 1
ATOM 594 C CA . GLY A 1 71 ? -7.670 2.584 -2.640 1.00 93.81 71 GLY A CA 1
ATOM 595 C C . GLY A 1 71 ? -9.093 3.027 -2.968 1.00 93.81 71 GLY A C 1
ATOM 596 O O . GLY A 1 71 ? -9.909 3.093 -2.055 1.00 93.81 71 GLY A O 1
ATOM 597 N N . GLU A 1 72 ? -9.406 3.215 -4.254 1.00 93.25 72 GLU A N 1
ATOM 598 C CA . GLU A 1 72 ? -10.764 3.500 -4.749 1.00 93.25 72 GLU A CA 1
ATOM 599 C C . GLU A 1 72 ? -11.745 2.385 -4.339 1.00 93.25 72 GLU A C 1
ATOM 601 O O . GLU A 1 72 ? -12.692 2.632 -3.592 1.00 93.25 72 GLU A O 1
ATOM 606 N N . ASP A 1 73 ? -11.446 1.129 -4.701 1.00 91.56 73 ASP A N 1
ATOM 607 C CA . ASP A 1 73 ? -12.263 -0.039 -4.322 1.00 91.56 73 ASP A CA 1
ATOM 608 C C . ASP A 1 73 ? -12.377 -0.201 -2.798 1.00 91.56 73 ASP A C 1
ATOM 610 O O . ASP A 1 73 ? -13.389 -0.662 -2.268 1.00 91.56 73 ASP A O 1
ATOM 614 N N . PHE A 1 74 ? -11.303 0.125 -2.078 1.00 90.38 74 PHE A N 1
ATOM 615 C CA . PHE A 1 74 ? -11.244 0.019 -0.628 1.00 90.38 74 PHE A CA 1
ATOM 616 C C . PHE A 1 74 ? -12.103 1.079 0.067 1.00 90.38 74 PHE A C 1
ATOM 618 O O . PHE A 1 74 ? -12.753 0.771 1.064 1.00 90.38 74 PHE A O 1
ATOM 625 N N . ALA A 1 75 ? -12.110 2.313 -0.434 1.00 89.88 75 ALA A N 1
ATOM 626 C CA . ALA A 1 75 ? -12.927 3.393 0.100 1.00 89.88 75 ALA A CA 1
ATOM 627 C C . ALA A 1 75 ? -14.420 3.150 -0.169 1.00 89.88 75 ALA A C 1
ATOM 629 O O . ALA A 1 75 ? -15.231 3.353 0.731 1.00 89.88 75 ALA A O 1
ATOM 630 N N . ASP A 1 76 ? -14.768 2.625 -1.347 1.00 88.75 76 ASP A N 1
ATOM 631 C CA . ASP A 1 76 ? -16.155 2.348 -1.746 1.00 88.75 76 ASP A CA 1
ATOM 632 C C . ASP A 1 76 ? -16.870 1.311 -0.860 1.00 88.75 76 ASP A C 1
ATOM 634 O O . ASP A 1 76 ? -18.101 1.308 -0.760 1.00 88.75 76 ASP A O 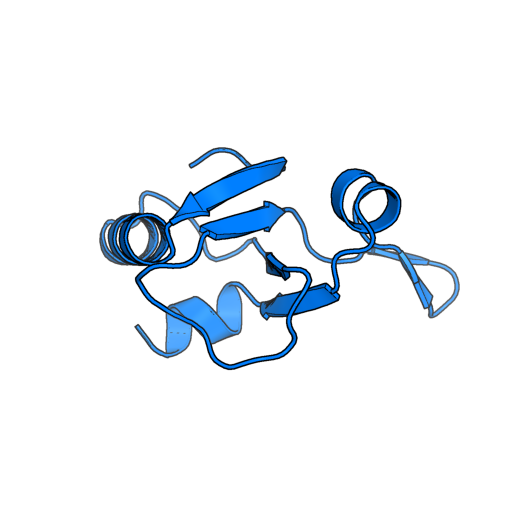1
ATOM 638 N N . VAL A 1 77 ? -16.124 0.412 -0.207 1.00 87.00 77 VAL A N 1
ATOM 639 C CA . VAL A 1 77 ? -16.688 -0.631 0.671 1.00 87.00 77 VAL A CA 1
ATOM 640 C C . VAL A 1 77 ? -16.737 -0.250 2.156 1.00 87.00 77 VAL A C 1
ATOM 642 O O . VAL A 1 77 ? -17.272 -1.030 2.954 1.00 87.00 77 VAL A O 1
ATOM 645 N N . LEU A 1 78 ? -16.161 0.890 2.555 1.00 85.75 78 LEU A N 1
ATOM 646 C CA . LEU A 1 78 ? -16.011 1.309 3.959 1.00 85.75 78 LEU A CA 1
ATOM 647 C C . LEU A 1 78 ? -17.096 2.259 4.463 1.00 85.75 78 LEU A C 1
ATOM 649 O O . LEU A 1 78 ? -17.349 2.169 5.697 1.00 85.75 78 LEU A O 1
#

Organism: NCBI:txid1095730

Foldseek 3Di:
DDAQDKDAPLVVVVCLVVVVDDLQWFWKDADLDDRDRGDITHTHGFFDQDPNDGHDDPSCVVVVIDTNDRSVVVSVVD